Protein AF-A0A3M1PN27-F1 (afdb_monomer)

pLDDT: mean 81.76, std 19.98, range [33.75, 98.25]

Secondary structure (DSSP, 8-state):
----------------TT-PPP-TTHHHHHHHHHTTSTTHHHHHHHHHHHHHHHHHHHHHHHHH-TTSSS-GGGG-EEEEETTEEEEESS--HHHHHHHHHHHHHHHHHT-GGGGS--

Sequence (118 aa):
MNTTAATGNSSTGNYAPFGFAPVPTQDVDVLRQLAFVPGLKELLTVRQVHALEHATVWVLSELAGDATDGSVGDRLGGMSTETGFYIYGAVDTDQLRRAAQTALHRLVGGDWDLAVHP

Radius of gyration: 17.57 Å; Cα contacts (8 Å, |Δi|>4): 112; chains: 1; bounding box: 62×30×39 Å

Mean predicted aligned error: 9.68 Å

Structure (mmCIF, N/CA/C/O backbone):
data_AF-A0A3M1PN27-F1
#
_entry.id   AF-A0A3M1PN27-F1
#
loop_
_atom_site.group_PDB
_atom_site.id
_atom_site.type_symbol
_atom_site.label_atom_id
_atom_site.label_alt_id
_atom_site.label_comp_id
_atom_site.label_asym_id
_atom_site.label_entity_id
_atom_site.label_seq_id
_atom_site.pdbx_PDB_ins_code
_atom_site.Cartn_x
_atom_site.Cartn_y
_atom_site.Cartn_z
_atom_site.occupancy
_atom_site.B_iso_or_equiv
_atom_site.auth_seq_id
_atom_site.auth_comp_id
_atom_site.auth_asym_id
_atom_site.auth_atom_id
_atom_site.pdbx_PDB_model_num
ATOM 1 N N . MET A 1 1 ? 45.993 -21.665 12.277 1.00 38.16 1 MET A N 1
ATOM 2 C CA . MET A 1 1 ? 45.617 -20.465 11.502 1.00 38.16 1 MET A CA 1
ATOM 3 C C . MET A 1 1 ? 44.117 -20.537 11.312 1.00 38.16 1 MET A C 1
ATOM 5 O O . MET A 1 1 ? 43.657 -21.447 10.642 1.00 38.16 1 MET A O 1
ATOM 9 N N . ASN A 1 2 ? 43.376 -19.703 12.035 1.00 34.69 2 ASN A N 1
ATOM 10 C CA . ASN A 1 2 ? 41.919 -19.738 12.100 1.00 34.69 2 ASN A CA 1
ATOM 11 C C . ASN A 1 2 ? 41.431 -18.353 11.666 1.00 34.69 2 ASN A C 1
ATOM 13 O O . ASN A 1 2 ? 41.744 -17.373 12.338 1.00 34.69 2 ASN A O 1
ATOM 17 N N . THR A 1 3 ? 40.753 -18.259 10.527 1.00 38.59 3 THR A N 1
ATOM 18 C CA . THR A 1 3 ? 40.172 -17.009 10.020 1.00 38.59 3 THR A CA 1
ATOM 19 C C . THR A 1 3 ? 38.663 -17.176 9.954 1.00 38.59 3 THR A C 1
ATOM 21 O O . THR A 1 3 ? 38.115 -17.643 8.960 1.00 38.59 3 THR A O 1
ATOM 24 N N . THR A 1 4 ? 37.997 -16.817 11.046 1.00 41.41 4 THR A N 1
ATOM 25 C CA . THR A 1 4 ? 36.566 -16.508 11.085 1.00 41.41 4 THR A CA 1
ATOM 26 C C . THR A 1 4 ? 36.322 -15.229 10.286 1.00 41.41 4 THR A C 1
ATOM 28 O O . THR A 1 4 ? 36.806 -14.163 10.666 1.00 41.41 4 THR A O 1
ATOM 31 N N . ALA A 1 5 ? 35.614 -15.347 9.161 1.00 41.53 5 ALA A N 1
ATOM 32 C CA . ALA A 1 5 ? 35.146 -14.209 8.378 1.00 41.53 5 ALA A CA 1
ATOM 33 C C . ALA A 1 5 ? 33.954 -13.536 9.078 1.00 41.53 5 ALA A C 1
ATOM 35 O O . ALA A 1 5 ? 33.141 -14.191 9.728 1.00 41.53 5 ALA A O 1
ATOM 36 N N . ALA A 1 6 ? 33.935 -12.212 8.976 1.00 37.81 6 ALA A N 1
ATOM 37 C CA . ALA A 1 6 ? 33.201 -11.280 9.809 1.00 37.81 6 ALA A CA 1
ATOM 38 C C . ALA A 1 6 ? 31.671 -11.397 9.723 1.00 37.81 6 ALA A C 1
ATOM 40 O O . ALA A 1 6 ? 31.083 -11.455 8.646 1.00 37.81 6 ALA A O 1
ATOM 41 N N . THR A 1 7 ? 31.046 -11.321 10.896 1.00 40.56 7 THR A N 1
ATOM 42 C CA . THR A 1 7 ? 29.640 -10.985 11.112 1.00 40.56 7 THR A CA 1
ATOM 43 C C . THR A 1 7 ? 29.362 -9.590 10.548 1.00 40.56 7 THR A C 1
ATOM 45 O O . THR A 1 7 ? 29.841 -8.592 11.086 1.00 40.56 7 THR A O 1
ATOM 48 N N . GLY A 1 8 ? 28.588 -9.511 9.466 1.00 33.75 8 GLY A N 1
ATOM 49 C CA . GLY A 1 8 ? 28.009 -8.258 8.987 1.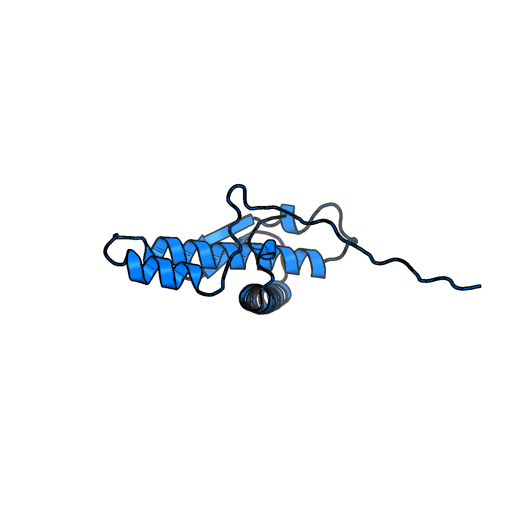00 33.75 8 GLY A CA 1
ATOM 50 C C . GLY A 1 8 ? 26.875 -7.839 9.914 1.00 33.75 8 GLY A C 1
ATOM 51 O O . GLY A 1 8 ? 25.739 -8.257 9.732 1.00 33.75 8 GLY A O 1
ATOM 52 N N . ASN A 1 9 ? 27.200 -7.062 10.943 1.00 42.03 9 ASN A N 1
ATOM 53 C CA . ASN A 1 9 ? 26.225 -6.424 11.817 1.00 42.03 9 ASN A CA 1
ATOM 54 C C . ASN A 1 9 ? 25.792 -5.103 11.163 1.00 42.03 9 ASN A C 1
ATOM 56 O O . ASN A 1 9 ? 26.397 -4.061 11.418 1.00 42.03 9 ASN A O 1
ATOM 60 N N . SER A 1 10 ? 24.793 -5.151 10.280 1.00 41.53 10 SER A N 1
ATOM 61 C CA . SER A 1 10 ? 24.125 -3.950 9.775 1.00 41.53 10 SER A CA 1
ATOM 62 C C . SER A 1 10 ? 23.349 -3.305 10.921 1.00 41.53 10 SER A C 1
ATOM 64 O O . SER A 1 10 ? 22.332 -3.795 11.403 1.00 41.53 10 SER A O 1
ATOM 66 N N . SER A 1 11 ? 23.907 -2.205 11.401 1.00 48.78 11 SER A N 1
ATOM 67 C CA . SER A 1 11 ? 23.351 -1.317 12.406 1.00 48.78 11 SER A CA 1
ATOM 68 C C . SER A 1 11 ? 22.123 -0.574 11.871 1.00 48.78 11 SER A C 1
ATOM 70 O O . SER A 1 11 ? 22.265 0.479 11.255 1.00 48.78 11 SER A O 1
ATOM 72 N N . THR A 1 12 ? 20.927 -1.079 12.158 1.00 44.03 12 THR A N 1
ATOM 73 C CA . THR A 1 12 ? 19.661 -0.330 12.062 1.00 44.03 12 THR A CA 1
ATOM 74 C C . THR A 1 12 ? 18.906 -0.454 13.385 1.00 44.03 12 THR A C 1
ATOM 76 O O . THR A 1 12 ? 17.840 -1.045 13.496 1.00 44.03 12 THR A O 1
ATOM 79 N N . GLY A 1 13 ? 19.521 0.058 14.453 1.00 49.44 13 GLY A N 1
ATOM 80 C CA . GLY A 1 13 ? 18.897 0.142 15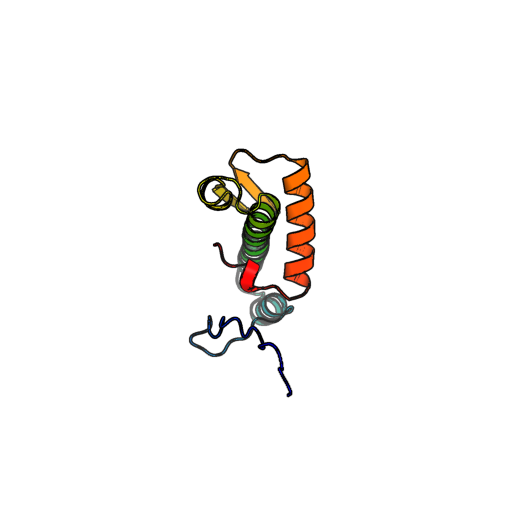.770 1.00 49.44 13 GLY A CA 1
ATOM 81 C C . GLY A 1 13 ? 18.276 1.518 16.002 1.00 49.44 13 GLY A C 1
ATOM 82 O O . GLY A 1 13 ? 18.982 2.518 15.922 1.00 49.44 13 GLY A O 1
ATOM 83 N N . ASN A 1 14 ? 17.000 1.517 16.401 1.00 50.03 14 ASN A N 1
ATOM 84 C CA . ASN A 1 14 ? 16.231 2.598 17.039 1.00 50.03 14 ASN A CA 1
ATOM 85 C C . ASN A 1 14 ? 15.537 3.647 16.151 1.00 50.03 14 ASN A C 1
ATOM 87 O O . ASN A 1 14 ? 15.836 4.835 16.233 1.00 50.03 14 ASN A O 1
ATOM 91 N N . TYR A 1 15 ? 14.449 3.241 15.492 1.00 51.50 15 TYR A N 1
ATOM 92 C CA . TYR A 1 15 ? 13.335 4.142 15.159 1.00 51.50 15 TYR A CA 1
ATOM 93 C C . TYR A 1 15 ? 12.153 3.952 16.122 1.00 51.50 15 TYR A C 1
ATOM 95 O O . TYR A 1 15 ? 11.039 3.641 15.720 1.00 51.50 15 TYR A O 1
ATOM 103 N N . ALA A 1 16 ? 12.375 4.140 17.424 1.00 54.25 16 ALA A N 1
ATOM 104 C CA . ALA A 1 16 ? 11.275 4.394 18.353 1.00 54.25 16 ALA A CA 1
ATOM 105 C C . ALA A 1 16 ? 11.789 5.190 19.563 1.00 54.25 16 ALA A C 1
ATOM 107 O O . ALA A 1 16 ? 12.351 4.590 20.481 1.00 54.25 16 ALA A O 1
ATOM 108 N N . PRO A 1 17 ? 11.568 6.517 19.636 1.00 54.66 17 PRO A N 1
ATOM 109 C CA . PRO A 1 17 ? 11.957 7.325 20.800 1.00 54.66 17 PRO A CA 1
ATOM 110 C C . PRO A 1 17 ? 11.263 6.900 22.113 1.00 54.66 17 PRO A C 1
ATOM 112 O O . PRO A 1 17 ? 11.575 7.432 23.173 1.00 54.66 17 PRO A O 1
ATOM 115 N N . PHE A 1 18 ? 10.358 5.915 22.061 1.00 58.97 18 PHE A N 1
ATOM 116 C CA . PHE A 1 18 ? 9.593 5.396 23.194 1.00 58.97 18 PHE A CA 1
ATOM 117 C C . PHE A 1 18 ? 9.647 3.861 23.350 1.00 58.97 18 PHE A C 1
ATOM 119 O O . PHE A 1 18 ? 8.816 3.299 24.054 1.00 58.97 18 PHE A O 1
ATOM 126 N N . GLY A 1 19 ? 10.594 3.158 22.712 1.00 57.94 19 GLY A N 1
ATOM 127 C CA . GLY A 1 19 ? 10.743 1.703 22.901 1.00 57.94 19 GLY A CA 1
ATOM 128 C C . GLY A 1 19 ? 9.570 0.858 22.380 1.00 57.94 19 GLY A C 1
ATOM 129 O O . GLY A 1 19 ? 9.353 -0.254 22.856 1.00 57.94 19 GLY A O 1
ATOM 130 N N . PHE A 1 20 ? 8.806 1.373 21.414 1.00 65.38 20 PHE A N 1
ATOM 131 C CA . PHE A 1 20 ? 7.765 0.607 20.733 1.00 65.38 20 PHE A CA 1
ATOM 132 C C . PHE A 1 20 ? 8.381 -0.263 19.637 1.00 65.38 20 PHE A C 1
ATOM 134 O O . PHE A 1 20 ? 8.949 0.257 18.681 1.00 65.38 20 PHE A O 1
ATOM 141 N N . ALA A 1 21 ? 8.224 -1.579 19.760 1.00 73.62 21 ALA A N 1
ATOM 142 C CA . ALA A 1 21 ? 8.351 -2.486 18.629 1.00 73.62 21 ALA A CA 1
ATOM 143 C C . ALA A 1 21 ? 6.984 -2.567 17.930 1.00 73.62 21 ALA A C 1
ATOM 145 O O . ALA A 1 21 ? 5.975 -2.710 18.632 1.00 73.62 21 ALA A O 1
ATOM 146 N N . PRO A 1 22 ? 6.909 -2.471 16.590 1.00 79.75 22 PRO A N 1
ATOM 147 C CA . PRO A 1 22 ? 5.654 -2.730 15.903 1.00 79.75 22 PRO A CA 1
ATOM 148 C C . PRO A 1 22 ? 5.214 -4.179 16.172 1.00 79.75 22 PRO A C 1
ATOM 150 O O . PRO A 1 22 ? 6.020 -5.036 16.534 1.00 79.75 22 PRO A O 1
ATOM 153 N N . VAL A 1 23 ? 3.918 -4.456 16.060 1.00 86.62 23 VAL A N 1
ATOM 154 C CA . VAL A 1 23 ? 3.374 -5.820 16.155 1.00 86.62 23 VAL A CA 1
ATOM 155 C C . VAL A 1 23 ? 2.257 -6.000 15.129 1.00 86.62 23 VAL A C 1
ATOM 157 O O . VAL A 1 23 ? 1.545 -5.034 14.845 1.00 86.62 23 VAL A O 1
ATOM 160 N N . PRO A 1 24 ? 2.024 -7.221 14.605 1.00 87.19 24 PRO A N 1
ATOM 161 C CA . PRO A 1 24 ? 1.037 -7.439 13.541 1.00 87.19 24 PRO A CA 1
ATOM 162 C C . PRO A 1 24 ? -0.397 -7.029 13.905 1.00 87.19 24 PRO A C 1
ATOM 164 O O . PRO A 1 24 ? -1.198 -6.720 13.029 1.00 87.19 24 PRO A O 1
ATOM 167 N N . THR A 1 25 ? -0.749 -7.046 15.194 1.00 91.06 25 THR A N 1
ATOM 168 C CA . THR A 1 25 ? -2.113 -6.778 15.674 1.00 91.06 25 THR A CA 1
ATOM 169 C C . THR A 1 25 ? -2.330 -5.346 16.142 1.00 91.06 25 THR A C 1
ATOM 171 O O . THR A 1 25 ? -3.433 -5.029 16.580 1.00 91.06 25 THR A O 1
ATOM 174 N N . GLN A 1 26 ? -1.323 -4.473 16.037 1.00 89.94 26 GLN A N 1
ATOM 175 C CA . GLN A 1 26 ? -1.343 -3.149 16.660 1.00 89.94 26 GLN A CA 1
ATOM 176 C C . GLN A 1 26 ? -2.598 -2.343 16.297 1.00 89.94 26 GLN A C 1
ATOM 178 O O . GLN A 1 26 ? -3.299 -1.862 17.184 1.00 89.94 26 GLN A O 1
ATOM 183 N N . ASP A 1 27 ? -2.936 -2.262 15.010 1.00 92.81 27 ASP A N 1
ATOM 184 C CA . ASP A 1 27 ? -4.111 -1.512 14.551 1.00 92.81 27 ASP A CA 1
ATOM 185 C C . ASP A 1 27 ? -5.428 -2.167 14.996 1.00 92.81 27 ASP A C 1
ATOM 187 O O . ASP A 1 27 ? -6.387 -1.478 15.344 1.00 92.81 27 ASP A O 1
ATOM 191 N N . VAL A 1 28 ? -5.477 -3.503 15.046 1.00 94.25 28 VAL A N 1
ATOM 192 C CA . VAL A 1 28 ? -6.647 -4.249 15.540 1.00 94.25 28 VAL A CA 1
ATOM 193 C C . VAL A 1 28 ? -6.870 -3.970 17.024 1.00 94.25 28 VAL A C 1
ATOM 195 O O . VAL A 1 28 ? -8.008 -3.783 17.455 1.00 94.25 28 VAL A O 1
ATOM 198 N N . ASP A 1 29 ? -5.798 -3.918 17.809 1.00 94.81 29 ASP A N 1
ATOM 199 C CA . ASP A 1 29 ? -5.870 -3.666 19.244 1.00 94.81 29 ASP A CA 1
ATOM 200 C C . ASP A 1 29 ? -6.268 -2.214 19.542 1.00 94.81 29 ASP A C 1
ATOM 202 O O . ASP A 1 29 ? -7.097 -1.980 20.427 1.00 94.81 29 ASP A O 1
ATOM 206 N N . VAL A 1 30 ? -5.787 -1.251 18.746 1.00 94.69 30 VAL A N 1
ATOM 207 C CA . VAL A 1 30 ? -6.252 0.147 18.791 1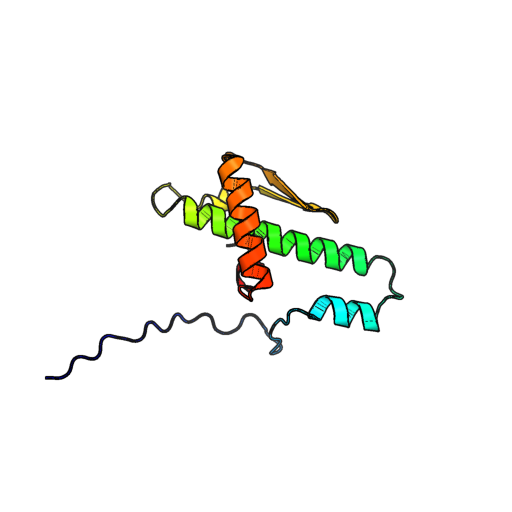.00 94.69 30 VAL A CA 1
ATOM 208 C C . VAL A 1 30 ? -7.744 0.233 18.468 1.00 94.69 30 VAL A C 1
ATOM 210 O O . VAL A 1 30 ? -8.500 0.860 19.212 1.00 94.69 30 VAL A O 1
ATOM 213 N N . LEU A 1 31 ? -8.202 -0.441 17.408 1.00 96.25 31 LEU A N 1
ATOM 214 C CA . LEU A 1 31 ? -9.620 -0.460 17.045 1.00 96.25 31 LEU A CA 1
ATOM 215 C C . LEU A 1 31 ? -10.492 -1.079 18.133 1.00 96.25 31 LEU A C 1
ATOM 217 O O . LEU A 1 31 ? -11.550 -0.539 18.433 1.00 96.25 31 LEU A O 1
ATOM 221 N N . ARG A 1 32 ? -10.061 -2.168 18.773 1.00 96.44 32 ARG A N 1
ATOM 222 C CA . ARG A 1 32 ? -10.815 -2.784 19.878 1.00 96.44 32 ARG A CA 1
ATOM 223 C C . ARG A 1 32 ? -11.049 -1.821 21.041 1.00 96.44 32 ARG A C 1
ATOM 225 O O . ARG A 1 32 ? -12.102 -1.883 21.666 1.00 96.44 32 ARG A O 1
ATOM 232 N N . GLN A 1 33 ? -10.083 -0.952 21.328 1.00 96.62 33 GLN A N 1
ATOM 233 C CA . GLN A 1 33 ? -10.163 -0.007 22.444 1.00 96.62 33 GLN A CA 1
ATOM 234 C C . GLN A 1 33 ? -10.920 1.275 22.078 1.00 96.62 33 GLN A C 1
ATOM 236 O O . GLN A 1 33 ? -11.595 1.852 22.928 1.00 96.62 33 GLN A O 1
ATOM 241 N N . LEU A 1 34 ? -10.815 1.718 20.823 1.00 97.06 34 LEU A N 1
ATOM 242 C CA . LEU A 1 34 ? -11.246 3.048 20.387 1.00 97.06 34 LEU A CA 1
ATOM 243 C C . LEU A 1 34 ? -12.240 3.023 19.214 1.00 97.06 34 LEU A C 1
ATOM 245 O O . LEU A 1 34 ? -12.427 4.040 18.553 1.00 97.06 34 LEU A O 1
ATOM 249 N N . ALA A 1 35 ? -12.929 1.903 18.967 1.00 93.50 35 ALA A N 1
ATOM 250 C CA . ALA A 1 35 ? -13.905 1.758 17.873 1.00 93.50 35 ALA A CA 1
ATOM 251 C C . ALA A 1 35 ? -15.028 2.812 17.872 1.00 93.50 35 ALA A C 1
ATOM 253 O O . ALA A 1 35 ? -15.691 2.999 16.856 1.00 93.50 35 ALA A O 1
ATOM 254 N N . PHE A 1 36 ? -15.264 3.486 18.999 1.00 96.00 36 PHE A N 1
ATOM 255 C CA . PHE A 1 36 ? -16.255 4.555 19.113 1.00 96.00 36 PHE A CA 1
ATOM 256 C C . PHE A 1 36 ? -15.805 5.882 18.479 1.00 96.00 36 PHE A C 1
ATOM 258 O O . PHE A 1 36 ? -16.633 6.776 18.321 1.00 96.00 36 PHE A O 1
ATOM 265 N N . VAL A 1 37 ? -14.519 6.039 18.145 1.00 97.81 37 VAL A N 1
ATOM 266 C CA . VAL A 1 37 ? -13.976 7.256 17.529 1.00 97.81 37 VAL A CA 1
ATOM 267 C C . VAL A 1 37 ? -14.316 7.262 16.033 1.00 97.81 37 VAL A C 1
ATOM 269 O O . VAL A 1 37 ? -13.830 6.397 15.297 1.00 97.81 37 VAL A O 1
ATOM 272 N N . PRO A 1 38 ? -15.118 8.227 15.547 1.00 97.31 38 PRO A N 1
ATOM 273 C CA . PRO A 1 38 ? -15.453 8.312 14.128 1.00 97.31 38 PRO A CA 1
ATOM 274 C C . PRO A 1 38 ? -14.199 8.508 13.267 1.00 97.31 38 PRO A C 1
ATOM 276 O O . PRO A 1 38 ? -13.337 9.314 13.612 1.00 97.31 38 PRO A O 1
ATOM 279 N N . GLY A 1 39 ? -14.096 7.797 12.141 1.00 95.12 39 GLY A N 1
ATOM 280 C CA . GLY A 1 39 ? -12.983 7.947 11.196 1.00 95.12 39 GLY A CA 1
ATOM 281 C C . GLY A 1 39 ? -11.702 7.185 11.562 1.00 95.12 39 GLY A C 1
ATOM 282 O O . GLY A 1 39 ? -10.763 7.150 10.767 1.00 95.12 39 GLY A O 1
ATOM 283 N N . LEU A 1 40 ? -11.620 6.579 12.755 1.00 96.25 40 LEU A N 1
ATOM 284 C CA . LEU A 1 40 ? -10.397 5.904 13.202 1.00 96.25 40 LEU A CA 1
ATOM 285 C C . LEU A 1 40 ? -10.060 4.686 12.336 1.00 96.25 40 LEU A C 1
ATOM 287 O O . LEU A 1 40 ? -8.898 4.462 12.002 1.00 96.25 40 LEU A O 1
ATOM 291 N N . LYS A 1 41 ? -11.070 3.899 11.962 1.00 95.19 41 LYS A N 1
ATOM 292 C CA . LYS A 1 41 ? -10.881 2.722 11.110 1.00 95.19 41 LYS A CA 1
ATOM 293 C C . LYS A 1 41 ? -10.361 3.113 9.737 1.00 95.19 41 LYS A C 1
ATOM 295 O O . LYS A 1 41 ? -9.457 2.466 9.217 1.00 95.19 41 LYS A O 1
ATOM 300 N N . GLU A 1 42 ? -10.913 4.172 9.174 1.00 95.38 42 GLU A N 1
ATOM 301 C CA . GLU A 1 42 ? -10.543 4.707 7.874 1.00 95.38 42 GLU A CA 1
ATOM 302 C C . GLU A 1 42 ? -9.096 5.210 7.910 1.00 95.38 42 GLU A C 1
ATOM 304 O O . GLU A 1 42 ? -8.293 4.821 7.067 1.00 95.38 42 GLU A O 1
ATOM 309 N N . LEU A 1 43 ? -8.721 5.963 8.950 1.00 95.88 43 LEU A N 1
ATOM 310 C CA . LEU A 1 43 ? -7.349 6.438 9.149 1.00 95.88 43 LEU A CA 1
ATOM 311 C C . LEU A 1 43 ? -6.346 5.283 9.257 1.00 95.88 43 LEU A C 1
ATOM 313 O O . LEU A 1 43 ? -5.300 5.316 8.608 1.00 95.88 43 LEU A O 1
ATOM 317 N N . LEU A 1 44 ? -6.653 4.255 10.054 1.00 95.50 44 LEU A N 1
ATOM 318 C CA . LEU A 1 44 ? -5.778 3.088 10.193 1.00 95.50 44 LEU A CA 1
ATOM 319 C C . LEU A 1 44 ? -5.686 2.289 8.887 1.00 95.50 44 LEU A C 1
ATOM 321 O O . LEU A 1 44 ? -4.612 1.808 8.541 1.00 95.50 44 LEU A O 1
ATOM 325 N N . THR A 1 45 ? -6.774 2.216 8.118 1.00 95.50 45 THR A N 1
ATOM 326 C CA . THR A 1 45 ? -6.766 1.576 6.794 1.00 95.50 45 THR A CA 1
ATOM 327 C C . THR A 1 45 ? -5.857 2.339 5.828 1.00 95.50 45 THR A C 1
ATOM 329 O O . THR A 1 45 ? -4.998 1.735 5.192 1.00 95.50 45 THR A O 1
ATOM 332 N N . VAL A 1 46 ? -5.970 3.671 5.767 1.00 96.31 46 VAL A N 1
ATOM 333 C CA . VAL A 1 46 ? -5.088 4.513 4.938 1.00 96.31 46 VAL A CA 1
ATOM 334 C C . VAL A 1 4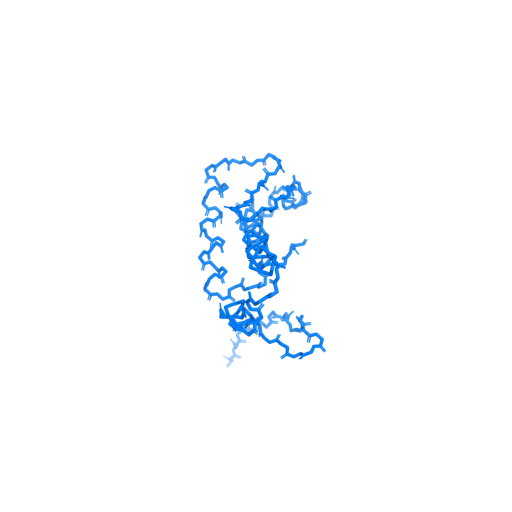6 ? -3.627 4.358 5.362 1.00 96.31 46 VAL A C 1
ATOM 336 O O . VAL A 1 46 ? -2.759 4.220 4.506 1.00 96.31 46 VAL A O 1
ATOM 339 N N . ARG A 1 47 ? -3.339 4.304 6.670 1.00 95.19 47 ARG A N 1
ATOM 340 C CA . ARG A 1 47 ? -1.985 4.042 7.186 1.00 95.19 47 ARG A CA 1
ATOM 341 C C . ARG A 1 47 ? -1.427 2.705 6.682 1.00 95.19 47 ARG A C 1
ATOM 343 O O . ARG A 1 47 ? -0.270 2.654 6.276 1.00 95.19 47 ARG A O 1
ATOM 350 N N . GLN A 1 48 ? -2.221 1.634 6.707 1.00 95.00 48 GLN A N 1
ATOM 351 C CA . GLN A 1 48 ? -1.801 0.311 6.223 1.00 95.00 48 GLN A CA 1
ATOM 352 C C . GLN A 1 48 ? -1.545 0.303 4.716 1.00 95.00 48 GLN A C 1
ATOM 354 O O . GLN A 1 48 ? -0.567 -0.278 4.248 1.00 95.00 48 GLN A O 1
ATOM 359 N N . VAL A 1 49 ? -2.406 0.975 3.955 1.00 97.06 49 VAL A N 1
ATOM 360 C CA . VAL A 1 49 ? -2.234 1.128 2.510 1.00 97.06 49 VAL A CA 1
ATOM 361 C C . VAL A 1 49 ? -0.971 1.928 2.187 1.00 97.06 49 VAL A C 1
ATOM 363 O O . VAL A 1 49 ? -0.223 1.538 1.296 1.00 97.06 49 VAL A O 1
ATOM 366 N N . HIS A 1 50 ? -0.688 2.983 2.949 1.00 96.38 50 HIS A N 1
ATOM 367 C CA . HIS A 1 50 ? 0.516 3.797 2.792 1.00 96.38 50 HIS A CA 1
ATOM 368 C C . HIS A 1 50 ? 1.799 3.026 3.097 1.00 96.38 50 HIS A C 1
ATOM 370 O O . HIS A 1 50 ? 2.771 3.114 2.352 1.00 96.38 50 HIS A O 1
ATOM 376 N N . ALA A 1 51 ? 1.781 2.188 4.134 1.00 95.56 51 ALA A N 1
ATOM 377 C CA . ALA A 1 51 ? 2.878 1.263 4.393 1.00 95.56 51 ALA A CA 1
ATOM 378 C C . ALA A 1 51 ? 3.134 0.340 3.185 1.00 95.56 51 ALA A C 1
ATOM 380 O O . ALA A 1 51 ? 4.281 0.157 2.781 1.00 95.56 51 ALA A O 1
ATOM 381 N N . LEU A 1 52 ? 2.072 -0.208 2.579 1.00 96.88 52 LEU A N 1
ATOM 382 C CA . LEU A 1 52 ? 2.180 -1.061 1.393 1.00 96.88 52 LEU A CA 1
ATOM 383 C C . LEU A 1 52 ? 2.686 -0.310 0.155 1.00 96.88 52 LEU A C 1
ATOM 385 O O . LEU A 1 52 ? 3.466 -0.869 -0.618 1.00 96.88 52 LEU A O 1
ATOM 389 N N . GLU A 1 53 ? 2.276 0.942 -0.027 1.00 96.88 53 GLU A N 1
ATOM 390 C CA . GLU A 1 53 ? 2.784 1.823 -1.079 1.00 96.88 53 GLU A CA 1
ATOM 391 C C . GLU A 1 53 ? 4.305 1.992 -0.953 1.00 96.88 53 GLU A C 1
ATOM 393 O O . GLU A 1 53 ? 5.038 1.701 -1.900 1.00 96.88 53 GLU A O 1
ATOM 398 N N . HIS A 1 54 ? 4.793 2.360 0.235 1.00 95.38 54 HIS A N 1
ATOM 399 C CA . HIS A 1 54 ? 6.226 2.502 0.501 1.00 95.38 54 HIS A CA 1
ATOM 400 C C . HIS A 1 54 ? 6.996 1.205 0.273 1.00 95.38 54 HIS A C 1
ATOM 402 O O . HIS A 1 54 ? 8.002 1.197 -0.440 1.00 95.38 54 HIS A O 1
ATOM 408 N N . ALA A 1 55 ? 6.486 0.083 0.775 1.00 95.50 55 ALA A N 1
ATOM 409 C CA . ALA A 1 55 ? 7.134 -1.203 0.565 1.00 95.50 55 ALA A CA 1
ATOM 410 C C . ALA A 1 55 ? 7.177 -1.595 -0.920 1.00 95.50 55 ALA A C 1
ATOM 412 O O . ALA A 1 55 ? 8.139 -2.214 -1.375 1.00 95.50 55 ALA A O 1
ATOM 413 N N . THR A 1 56 ? 6.167 -1.207 -1.703 1.00 95.81 56 THR A N 1
ATOM 414 C CA . THR A 1 56 ? 6.151 -1.431 -3.154 1.00 95.81 56 THR A CA 1
ATOM 415 C C . THR A 1 56 ? 7.255 -0.634 -3.848 1.00 95.81 56 THR A C 1
ATOM 417 O O . THR A 1 56 ? 7.948 -1.181 -4.707 1.00 95.81 56 THR A O 1
ATOM 420 N N . VAL A 1 57 ? 7.462 0.626 -3.455 1.00 93.31 57 VAL A N 1
ATOM 421 C CA . VAL A 1 57 ? 8.534 1.484 -3.988 1.00 93.31 57 VAL A CA 1
ATOM 422 C C . VAL A 1 57 ? 9.923 0.951 -3.618 1.00 93.31 57 VAL A C 1
ATOM 424 O O . VAL A 1 57 ? 10.812 0.928 -4.475 1.00 93.31 57 VAL A O 1
ATOM 427 N N . TRP A 1 58 ? 10.103 0.441 -2.395 1.00 92.25 58 TRP A N 1
ATOM 428 C CA . TRP A 1 58 ? 11.328 -0.261 -1.993 1.00 92.25 58 TRP A CA 1
ATOM 429 C C . TRP A 1 58 ? 11.628 -1.449 -2.906 1.00 92.25 58 TRP A C 1
ATOM 431 O O . TRP A 1 58 ? 12.708 -1.521 -3.489 1.00 92.25 58 TRP A O 1
ATOM 441 N N . VAL A 1 59 ? 10.657 -2.348 -3.096 1.00 93.25 59 VAL A N 1
ATOM 442 C CA . VAL A 1 59 ? 10.841 -3.540 -3.939 1.00 93.25 59 VAL A CA 1
ATOM 443 C C . VAL A 1 59 ? 11.099 -3.162 -5.401 1.00 93.25 59 VAL A C 1
ATOM 445 O O . VAL A 1 59 ? 11.927 -3.786 -6.060 1.00 93.25 59 VAL A O 1
ATOM 448 N N . LEU A 1 60 ? 10.436 -2.130 -5.930 1.00 91.88 60 LEU A N 1
ATO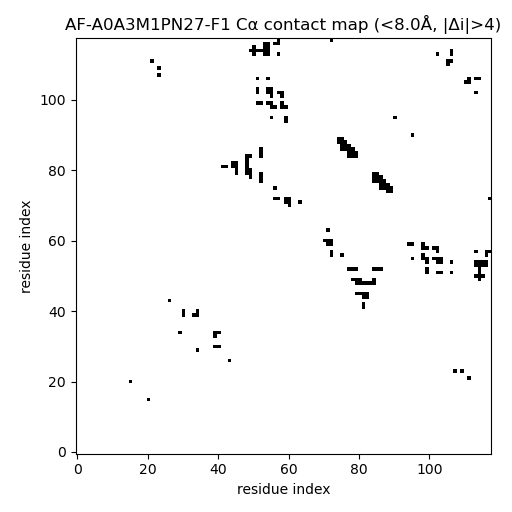M 449 C CA . LEU A 1 60 ? 10.730 -1.617 -7.273 1.00 91.88 60 LEU A CA 1
ATOM 450 C C . LEU A 1 60 ? 12.169 -1.109 -7.394 1.00 91.88 60 LEU A C 1
ATOM 452 O O . LEU A 1 60 ? 12.831 -1.386 -8.394 1.00 91.88 60 LEU A O 1
ATOM 456 N N . SER A 1 61 ? 12.655 -0.403 -6.374 1.00 87.44 61 SER A N 1
ATOM 457 C CA . SER A 1 61 ? 14.027 0.109 -6.334 1.00 87.44 61 SER A CA 1
ATOM 458 C C . SER A 1 61 ? 15.051 -1.030 -6.280 1.00 87.44 61 SER A C 1
ATOM 460 O O . SER A 1 61 ? 16.040 -0.996 -7.006 1.00 87.44 61 SER A O 1
ATOM 462 N N . GLU A 1 62 ? 14.780 -2.085 -5.505 1.00 88.19 62 GLU A N 1
ATOM 463 C CA . GLU A 1 62 ? 15.605 -3.302 -5.469 1.00 88.19 62 GLU A CA 1
ATOM 464 C C . GLU A 1 62 ? 15.651 -4.011 -6.837 1.00 88.19 62 GLU A C 1
ATOM 466 O O . GLU A 1 62 ? 16.715 -4.451 -7.275 1.00 88.19 62 GLU A O 1
ATOM 471 N N . LEU A 1 63 ? 14.509 -4.115 -7.531 1.00 85.38 63 LEU A N 1
ATOM 472 C CA . LEU A 1 63 ? 14.403 -4.786 -8.833 1.00 85.38 63 LEU A CA 1
ATOM 473 C C . LEU A 1 63 ? 15.100 -4.026 -9.969 1.00 85.38 63 LEU A C 1
ATOM 475 O O . LEU A 1 63 ? 15.570 -4.657 -10.917 1.00 85.38 63 LEU A O 1
ATOM 479 N N . ALA A 1 64 ? 15.156 -2.696 -9.894 1.00 78.94 64 ALA A N 1
ATOM 480 C CA . ALA A 1 64 ? 15.848 -1.866 -10.878 1.00 78.94 64 ALA A CA 1
ATOM 481 C C . ALA A 1 64 ? 17.385 -1.981 -10.788 1.00 78.94 64 ALA A C 1
ATOM 483 O O . ALA A 1 64 ? 18.076 -1.780 -11.790 1.00 78.94 64 ALA A O 1
ATOM 484 N N . GLY A 1 65 ? 17.911 -2.363 -9.619 1.00 67.75 65 GLY A N 1
ATOM 485 C CA . GLY A 1 65 ? 19.344 -2.482 -9.346 1.00 67.75 65 GLY A CA 1
ATOM 486 C C . GLY A 1 65 ? 20.092 -1.139 -9.322 1.00 67.75 65 GLY A C 1
ATOM 487 O O . GLY A 1 65 ? 19.549 -0.088 -9.645 1.00 67.75 65 GLY A O 1
ATOM 488 N N . ASP A 1 66 ? 21.387 -1.185 -8.992 1.00 54.25 66 ASP A N 1
ATOM 489 C CA . ASP A 1 66 ? 22.318 -0.034 -8.924 1.00 54.25 66 ASP A CA 1
ATOM 490 C C . ASP A 1 66 ? 22.597 0.646 -10.292 1.00 54.25 66 ASP A C 1
ATOM 492 O O . ASP A 1 66 ? 23.429 1.544 -10.406 1.00 54.25 66 ASP A O 1
ATOM 496 N N . ALA A 1 67 ? 21.958 0.181 -11.372 1.00 48.66 67 ALA A N 1
ATOM 497 C CA . ALA A 1 67 ? 22.359 0.456 -12.753 1.00 48.66 67 ALA A CA 1
ATOM 498 C C . ALA A 1 67 ? 21.725 1.713 -13.377 1.00 48.66 67 ALA A C 1
ATOM 500 O O . ALA A 1 67 ? 22.038 2.047 -14.521 1.00 48.66 67 ALA A O 1
ATOM 501 N N . THR A 1 68 ? 20.857 2.426 -12.662 1.00 47.16 68 THR A N 1
ATOM 502 C CA . THR A 1 68 ? 20.225 3.649 -13.170 1.00 47.16 68 THR A CA 1
ATOM 503 C C . THR A 1 68 ? 20.375 4.784 -12.172 1.00 47.16 68 THR A C 1
ATOM 505 O O . THR A 1 68 ? 19.737 4.777 -11.126 1.00 47.16 68 THR A O 1
ATOM 508 N N . ASP A 1 69 ? 21.244 5.729 -12.535 1.00 49.81 69 ASP A N 1
ATOM 509 C CA . ASP A 1 69 ? 21.256 7.146 -12.156 1.00 49.81 69 ASP A CA 1
ATOM 510 C C . ASP A 1 69 ? 20.146 7.552 -11.165 1.00 49.81 69 ASP A C 1
ATOM 512 O O . ASP A 1 69 ? 19.024 7.834 -11.581 1.00 49.81 69 ASP A O 1
ATOM 516 N N . GLY A 1 70 ? 20.467 7.536 -9.865 1.00 53.06 70 GLY A N 1
ATOM 517 C CA . GLY A 1 70 ? 19.655 8.109 -8.787 1.00 53.06 70 GLY A CA 1
ATOM 518 C C . GLY A 1 70 ? 18.220 7.579 -8.687 1.00 53.06 70 GLY A C 1
ATOM 519 O O . GLY A 1 70 ? 17.314 8.106 -9.329 1.00 53.06 70 GLY A O 1
ATOM 520 N N . SER A 1 71 ? 18.043 6.570 -7.824 1.00 58.19 71 SER A N 1
ATOM 521 C CA . SER A 1 71 ? 16.793 6.243 -7.112 1.00 58.19 71 SER A CA 1
ATOM 522 C C . SER A 1 71 ? 15.525 6.221 -7.977 1.00 58.19 71 SER A C 1
ATOM 524 O O . SER A 1 71 ? 14.772 7.188 -8.065 1.00 58.19 71 SER A O 1
ATOM 526 N N . VAL A 1 72 ? 15.192 5.048 -8.534 1.00 65.62 72 VAL A N 1
ATOM 527 C CA . VAL A 1 72 ? 13.848 4.792 -9.095 1.00 65.62 72 VAL A CA 1
ATOM 528 C C . VAL A 1 72 ? 12.750 5.209 -8.107 1.00 65.62 72 VAL A C 1
ATOM 530 O O . VAL A 1 72 ? 11.756 5.784 -8.539 1.00 65.62 72 VAL A O 1
ATOM 533 N N . GLY A 1 73 ? 12.969 5.030 -6.799 1.00 60.34 73 GLY A N 1
ATOM 534 C CA . GLY A 1 73 ? 12.094 5.558 -5.750 1.00 60.34 73 GLY A CA 1
ATOM 535 C C . GLY A 1 73 ? 11.851 7.071 -5.810 1.00 60.34 73 GLY A C 1
ATOM 536 O O . GLY A 1 73 ? 10.699 7.484 -5.768 1.00 60.34 73 GLY A O 1
ATOM 537 N N . ASP A 1 74 ? 12.876 7.900 -6.027 1.00 67.88 74 ASP A N 1
ATOM 538 C CA . ASP A 1 74 ? 12.730 9.371 -6.050 1.00 67.88 74 ASP A CA 1
ATOM 539 C C . ASP A 1 74 ? 12.014 9.882 -7.307 1.00 67.88 74 ASP A C 1
ATOM 541 O O . ASP A 1 74 ? 11.605 11.043 -7.391 1.00 67.88 74 ASP A O 1
ATOM 545 N N . ARG A 1 75 ? 11.864 9.016 -8.313 1.00 80.12 75 ARG A N 1
ATOM 546 C CA . ARG A 1 75 ? 11.188 9.320 -9.580 1.00 80.12 75 ARG A CA 1
ATOM 547 C C . ARG A 1 75 ? 9.738 8.840 -9.600 1.00 80.12 75 ARG A C 1
ATOM 549 O O . ARG A 1 75 ? 9.049 9.076 -10.597 1.00 80.12 75 ARG A O 1
ATOM 556 N N . LEU A 1 76 ? 9.289 8.166 -8.541 1.00 87.88 76 LEU A N 1
ATOM 557 C CA . LEU A 1 76 ? 7.930 7.669 -8.389 1.00 87.88 76 LEU A CA 1
ATOM 558 C C . LEU A 1 76 ? 7.202 8.475 -7.310 1.00 87.88 76 LEU A C 1
ATOM 560 O O . LEU A 1 76 ? 7.610 8.525 -6.158 1.00 87.88 76 LEU A O 1
ATOM 564 N N . GLY A 1 77 ? 6.093 9.105 -7.690 1.00 89.25 77 GLY A N 1
ATOM 565 C CA . GLY A 1 77 ? 5.150 9.681 -6.734 1.00 89.25 77 GLY A CA 1
ATOM 566 C C . GLY A 1 77 ? 4.141 8.631 -6.282 1.00 89.25 77 GLY A C 1
ATOM 567 O O . GLY A 1 77 ? 3.764 7.764 -7.070 1.00 89.25 77 GLY A O 1
ATOM 568 N N . GLY A 1 78 ? 3.656 8.733 -5.050 1.00 91.62 78 GLY A N 1
ATOM 569 C CA . GLY A 1 78 ? 2.646 7.829 -4.513 1.00 91.62 78 GLY A CA 1
ATOM 570 C C . GLY A 1 78 ? 1.442 8.563 -3.919 1.00 91.62 78 GLY A C 1
ATOM 571 O O . GLY A 1 78 ? 1.544 9.715 -3.488 1.00 91.62 78 GLY A O 1
ATOM 572 N N . MET A 1 79 ? 0.269 7.930 -3.980 1.00 94.75 79 MET A N 1
ATOM 573 C CA . MET A 1 79 ? -0.961 8.428 -3.360 1.00 94.75 79 MET A CA 1
ATOM 574 C C . MET A 1 79 ? -1.800 7.273 -2.823 1.00 94.75 79 MET A C 1
ATOM 576 O O . MET A 1 79 ? -2.383 6.499 -3.584 1.00 94.75 79 MET A O 1
ATOM 580 N N . SER A 1 80 ? -1.931 7.220 -1.503 1.00 95.81 80 SER A N 1
ATOM 581 C CA . SER A 1 80 ? -2.724 6.221 -0.791 1.00 95.81 80 SER A CA 1
ATOM 582 C C . SER A 1 80 ? -4.176 6.650 -0.591 1.00 95.81 80 SER A C 1
ATOM 584 O O . SER A 1 80 ? -4.478 7.823 -0.381 1.00 95.81 80 SER A O 1
ATOM 586 N N . THR A 1 81 ? -5.073 5.668 -0.598 1.00 95.19 81 THR A N 1
ATOM 587 C CA . THR A 1 81 ? -6.510 5.799 -0.312 1.00 95.19 81 THR A CA 1
ATOM 588 C C . THR A 1 81 ? -6.942 4.719 0.680 1.00 95.19 81 THR A C 1
ATOM 590 O O . THR A 1 81 ? -6.174 3.809 0.985 1.00 95.19 81 THR A O 1
ATOM 593 N N . GLU A 1 82 ? -8.188 4.740 1.151 1.00 91.50 82 GLU A N 1
ATOM 594 C CA . GLU A 1 82 ? -8.708 3.670 2.011 1.00 91.50 82 GLU A CA 1
ATOM 595 C C . GLU A 1 82 ? -8.881 2.306 1.309 1.00 91.50 82 GLU A C 1
ATOM 597 O O . GLU A 1 82 ? -9.154 1.310 1.974 1.00 91.50 82 GLU A O 1
ATOM 602 N N . THR A 1 83 ? -8.737 2.224 -0.019 1.00 93.25 83 THR A N 1
ATOM 603 C CA . THR A 1 83 ? -8.946 0.972 -0.783 1.00 93.25 83 THR A CA 1
ATOM 604 C C . THR A 1 83 ? -7.705 0.466 -1.517 1.00 93.25 83 THR A C 1
ATOM 606 O O . THR A 1 83 ? -7.741 -0.604 -2.122 1.00 93.25 83 THR A O 1
ATOM 609 N N . GLY A 1 84 ? -6.601 1.209 -1.463 1.00 96.38 84 GLY A N 1
ATOM 610 C CA . GLY A 1 84 ? -5.388 0.927 -2.225 1.00 96.38 84 GLY A CA 1
ATOM 611 C C . GLY A 1 84 ? -4.619 2.204 -2.541 1.00 96.38 84 GLY A C 1
ATOM 612 O O . GLY A 1 84 ? -4.961 3.280 -2.054 1.00 96.38 84 GLY A O 1
ATOM 613 N N . PHE A 1 85 ? -3.582 2.101 -3.359 1.00 97.38 85 PHE A N 1
ATOM 614 C CA .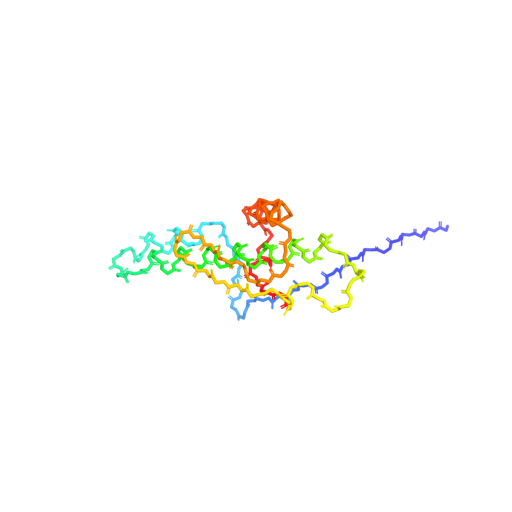 PHE A 1 85 ? -2.698 3.220 -3.670 1.00 97.38 85 PHE A CA 1
ATOM 615 C C . PHE A 1 85 ? -2.475 3.358 -5.175 1.00 97.38 85 PHE A C 1
ATOM 617 O O . PHE A 1 85 ? -2.668 2.417 -5.947 1.00 97.38 85 PHE A O 1
ATOM 624 N N . TYR A 1 86 ? -2.041 4.547 -5.572 1.00 96.31 86 TYR A N 1
ATOM 625 C CA . TYR A 1 86 ? -1.594 4.879 -6.915 1.00 96.31 86 TYR A CA 1
ATOM 626 C C . TYR A 1 86 ? -0.092 5.145 -6.903 1.00 96.31 86 TYR A C 1
ATOM 628 O O . TYR A 1 86 ? 0.429 5.718 -5.949 1.00 96.31 86 TYR A O 1
ATOM 636 N N . ILE A 1 87 ? 0.579 4.769 -7.991 1.00 94.94 87 ILE A N 1
ATOM 637 C CA . ILE A 1 87 ? 1.965 5.141 -8.278 1.00 94.94 87 ILE A CA 1
ATOM 638 C C . ILE A 1 87 ? 1.976 5.967 -9.562 1.00 94.94 87 ILE A C 1
ATOM 640 O O . ILE A 1 87 ? 1.376 5.581 -10.567 1.00 94.94 87 ILE A O 1
ATOM 644 N N . TYR A 1 88 ? 2.672 7.097 -9.528 1.00 93.25 88 TYR A N 1
ATOM 645 C CA . TYR A 1 88 ? 2.851 8.014 -10.643 1.00 93.25 88 TYR A CA 1
ATOM 646 C C . TYR A 1 88 ? 4.307 7.998 -11.088 1.00 93.25 88 TYR A C 1
ATOM 648 O O . TYR A 1 88 ? 5.204 8.275 -10.298 1.00 93.25 88 TYR A O 1
ATOM 656 N N . GLY A 1 89 ? 4.541 7.728 -12.368 1.00 90.81 89 GLY A N 1
ATOM 657 C CA . GLY A 1 89 ? 5.874 7.749 -12.959 1.00 90.81 89 GLY A CA 1
ATOM 658 C C . GLY A 1 89 ? 6.050 6.666 -14.013 1.00 90.81 89 GLY A C 1
ATOM 659 O O . GLY A 1 89 ? 5.111 5.951 -14.365 1.00 90.81 89 GLY A O 1
ATOM 660 N N . ALA A 1 90 ? 7.263 6.569 -14.549 1.00 89.06 90 ALA A N 1
ATOM 661 C CA . ALA A 1 90 ? 7.605 5.558 -15.539 1.00 89.06 90 ALA A CA 1
ATOM 662 C C . ALA A 1 90 ? 7.899 4.226 -14.838 1.00 89.06 90 ALA A C 1
ATOM 664 O O . ALA A 1 90 ? 8.999 4.016 -14.334 1.00 89.06 90 ALA A O 1
ATOM 665 N N . VAL A 1 91 ? 6.913 3.331 -14.809 1.00 89.88 91 VAL A N 1
ATOM 666 C CA . VAL A 1 91 ? 7.053 1.982 -14.253 1.00 89.88 91 VAL A CA 1
ATOM 667 C C . VAL A 1 91 ? 6.322 0.976 -15.134 1.00 89.88 91 VAL A C 1
ATOM 669 O O . VAL A 1 91 ? 5.216 1.232 -15.614 1.00 89.88 91 VAL A O 1
ATOM 672 N N . ASP A 1 92 ? 6.945 -0.177 -15.361 1.00 92.81 92 ASP A N 1
ATOM 673 C CA . ASP A 1 92 ? 6.282 -1.287 -16.034 1.00 92.81 92 ASP A CA 1
ATOM 674 C C . ASP A 1 92 ? 5.173 -1.861 -15.137 1.00 92.81 92 ASP A C 1
ATOM 676 O O . ASP A 1 92 ? 5.403 -2.200 -13.975 1.00 92.81 92 ASP A O 1
ATOM 680 N N . THR A 1 93 ? 3.957 -1.985 -15.670 1.00 93.94 93 THR A N 1
ATOM 681 C CA . THR A 1 93 ? 2.787 -2.410 -14.876 1.00 93.94 93 THR A CA 1
ATOM 682 C C . THR A 1 93 ? 2.902 -3.842 -14.352 1.00 93.94 93 THR A C 1
ATOM 684 O O . THR A 1 93 ? 2.412 -4.150 -13.263 1.00 93.94 93 THR A O 1
ATOM 687 N N . ASP A 1 94 ? 3.593 -4.719 -15.082 1.00 95.38 94 ASP A N 1
ATOM 688 C CA . ASP A 1 94 ? 3.827 -6.093 -14.658 1.00 95.38 94 ASP A CA 1
ATOM 689 C C . ASP A 1 94 ? 4.872 -6.169 -13.540 1.00 95.38 94 ASP A C 1
ATOM 691 O O . ASP A 1 94 ? 4.706 -6.945 -12.592 1.00 95.38 94 ASP A O 1
ATOM 695 N N . GLN A 1 95 ? 5.924 -5.349 -13.609 1.00 93.50 95 GLN A N 1
ATOM 696 C CA . GLN A 1 95 ? 6.868 -5.161 -12.506 1.00 93.50 95 GLN A CA 1
ATOM 697 C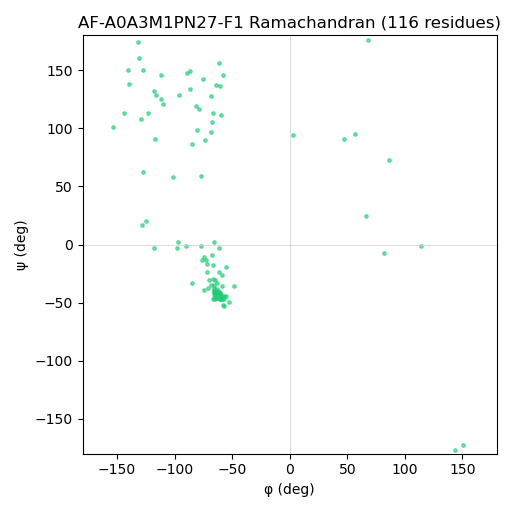 C . GLN A 1 95 ? 6.187 -4.560 -11.277 1.00 93.50 95 GLN A C 1
ATOM 699 O O . GLN A 1 95 ? 6.357 -5.107 -10.190 1.00 93.50 95 GLN A O 1
ATOM 704 N N . LEU A 1 96 ? 5.364 -3.519 -11.441 1.00 95.38 96 LEU A N 1
ATOM 705 C CA . LEU A 1 96 ? 4.609 -2.900 -10.348 1.00 95.38 96 LEU A CA 1
ATOM 706 C C . LEU A 1 96 ? 3.717 -3.919 -9.632 1.00 95.38 96 LEU A C 1
ATOM 708 O O . LEU A 1 96 ? 3.739 -4.016 -8.407 1.00 95.38 96 LEU A O 1
ATOM 712 N N . ARG A 1 97 ? 2.977 -4.734 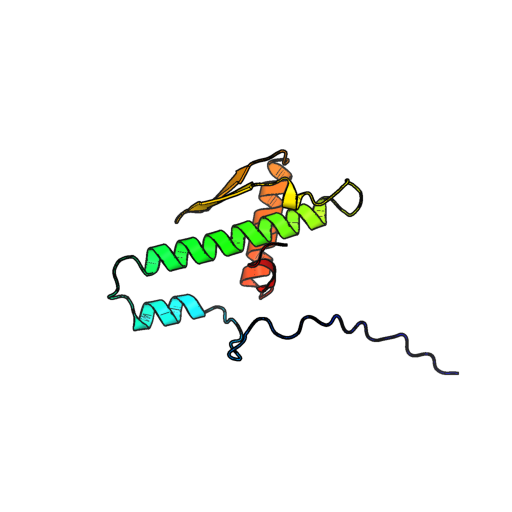-10.391 1.00 97.12 97 ARG A N 1
ATOM 713 C CA . ARG A 1 97 ? 2.122 -5.787 -9.829 1.00 97.12 97 ARG A CA 1
ATOM 714 C C . ARG A 1 97 ? 2.920 -6.809 -9.019 1.00 97.12 97 ARG A C 1
ATOM 716 O O . ARG A 1 97 ? 2.498 -7.171 -7.922 1.00 97.12 97 ARG A O 1
ATOM 723 N N . ARG A 1 98 ? 4.062 -7.275 -9.539 1.00 97.12 98 ARG A N 1
ATOM 724 C CA . ARG A 1 98 ? 4.943 -8.205 -8.810 1.00 97.12 98 ARG A CA 1
ATOM 725 C C . ARG A 1 98 ? 5.521 -7.558 -7.554 1.00 97.12 98 ARG A C 1
ATOM 727 O O . ARG A 1 98 ? 5.508 -8.184 -6.499 1.00 97.12 98 ARG A O 1
ATOM 734 N N . ALA A 1 99 ? 5.976 -6.312 -7.657 1.00 96.06 99 ALA A N 1
ATOM 735 C CA . ALA A 1 99 ? 6.533 -5.573 -6.535 1.00 96.06 99 ALA A CA 1
ATOM 736 C C . ALA A 1 99 ? 5.506 -5.395 -5.412 1.00 96.06 99 ALA A C 1
ATOM 738 O O . ALA A 1 99 ? 5.824 -5.693 -4.267 1.00 96.06 99 ALA A O 1
ATOM 739 N N . ALA A 1 100 ? 4.261 -5.031 -5.735 1.00 97.62 100 ALA A N 1
ATOM 740 C CA . ALA A 1 100 ? 3.191 -4.884 -4.750 1.00 97.62 100 ALA A CA 1
ATOM 741 C C . ALA A 1 100 ? 2.867 -6.203 -4.025 1.00 97.62 100 ALA A C 1
ATOM 743 O O . ALA A 1 100 ? 2.661 -6.221 -2.812 1.00 97.62 100 ALA A O 1
ATOM 744 N N . GLN A 1 101 ? 2.862 -7.330 -4.747 1.00 98.25 101 GLN A N 1
ATOM 745 C CA . GLN A 1 101 ? 2.651 -8.654 -4.149 1.00 98.25 101 GLN A CA 1
ATOM 746 C C . GLN A 1 101 ? 3.799 -9.051 -3.212 1.00 98.25 101 GLN A C 1
ATOM 748 O O . GLN A 1 101 ? 3.553 -9.511 -2.095 1.00 98.25 101 GLN A O 1
ATOM 753 N N . THR A 1 102 ? 5.046 -8.846 -3.641 1.00 98.19 102 THR A N 1
ATOM 754 C CA . THR A 1 102 ? 6.231 -9.111 -2.815 1.00 98.19 102 THR A CA 1
ATOM 755 C C . THR A 1 102 ? 6.268 -8.198 -1.588 1.00 98.19 102 THR A C 1
ATOM 757 O O . THR A 1 102 ? 6.513 -8.676 -0.483 1.00 98.19 102 THR A O 1
ATOM 760 N N . ALA A 1 103 ? 5.974 -6.910 -1.759 1.00 97.06 103 ALA A N 1
ATOM 761 C CA . ALA A 1 103 ? 5.904 -5.923 -0.688 1.00 97.06 103 ALA A CA 1
ATOM 762 C C . ALA A 1 103 ? 4.866 -6.304 0.372 1.00 97.06 103 ALA A C 1
ATOM 764 O O . ALA A 1 103 ? 5.180 -6.313 1.560 1.00 97.06 103 ALA A O 1
ATOM 765 N N . LEU A 1 104 ? 3.660 -6.702 -0.051 1.00 97.56 104 LEU A N 1
ATOM 766 C CA . LEU A 1 104 ? 2.620 -7.177 0.861 1.00 97.56 104 LEU A CA 1
ATOM 767 C C . LEU A 1 104 ? 3.086 -8.397 1.656 1.00 97.56 104 LEU A C 1
ATOM 769 O O . LEU A 1 104 ? 2.927 -8.436 2.875 1.00 97.56 104 LEU A O 1
ATOM 773 N N . HIS A 1 105 ? 3.680 -9.380 0.976 1.00 98.00 105 HIS A N 1
ATOM 774 C CA . HIS A 1 105 ? 4.192 -10.580 1.630 1.00 98.00 105 HIS A CA 1
ATOM 775 C C . HIS A 1 105 ? 5.270 -10.246 2.672 1.00 98.00 105 HIS A C 1
ATOM 777 O O . HIS A 1 105 ? 5.233 -10.774 3.781 1.00 98.00 105 HIS A O 1
ATOM 783 N N . ARG A 1 106 ? 6.206 -9.348 2.342 1.00 96.56 106 ARG A N 1
ATOM 784 C CA . ARG A 1 106 ? 7.285 -8.912 3.242 1.00 96.56 106 ARG A CA 1
ATOM 785 C C . ARG A 1 106 ? 6.758 -8.126 4.445 1.00 96.56 106 ARG A C 1
ATOM 787 O O . ARG A 1 106 ? 7.090 -8.465 5.577 1.00 96.56 106 ARG A O 1
ATOM 794 N N . LEU A 1 107 ? 5.867 -7.155 4.230 1.00 94.25 107 LEU A N 1
ATOM 795 C CA . LEU A 1 107 ? 5.258 -6.369 5.310 1.00 94.25 107 LEU A CA 1
ATOM 796 C C . LEU A 1 107 ? 4.470 -7.233 6.296 1.00 94.25 107 LEU A C 1
ATOM 798 O O . LEU A 1 107 ? 4.629 -7.098 7.509 1.00 94.25 107 LEU A O 1
ATOM 802 N N . VAL A 1 108 ? 3.634 -8.142 5.787 1.00 93.38 108 VAL A N 1
ATOM 803 C CA . VAL A 1 108 ? 2.882 -9.084 6.632 1.00 93.38 108 VAL A CA 1
ATOM 804 C C . VAL A 1 108 ? 3.829 -10.074 7.323 1.00 93.38 108 VAL A C 1
ATOM 806 O O . VAL A 1 108 ? 3.550 -10.511 8.438 1.00 93.38 108 VAL A O 1
ATOM 809 N N . GLY A 1 109 ? 4.963 -10.389 6.690 1.00 94.44 109 GLY A N 1
ATOM 810 C CA . GLY A 1 109 ? 6.021 -11.247 7.222 1.00 94.44 109 GLY A CA 1
ATOM 811 C C . GLY A 1 109 ? 6.897 -10.620 8.311 1.00 94.44 109 GLY A C 1
ATOM 812 O O . GLY A 1 109 ? 7.632 -11.358 8.963 1.00 94.44 109 GLY A O 1
ATOM 813 N N . GLY A 1 110 ? 6.800 -9.308 8.552 1.00 92.69 110 GLY A N 1
ATOM 814 C CA . GLY A 1 110 ? 7.551 -8.624 9.612 1.00 92.69 110 GLY A CA 1
ATOM 815 C C . GLY A 1 110 ? 8.599 -7.619 9.135 1.00 92.69 110 GLY A C 1
ATOM 816 O O . GLY A 1 110 ? 9.211 -6.966 9.978 1.00 92.69 110 GLY A O 1
ATOM 817 N N . ASP A 1 111 ? 8.783 -7.443 7.823 1.00 94.00 111 ASP A N 1
ATOM 818 C CA . ASP A 1 111 ? 9.720 -6.462 7.255 1.00 94.00 111 ASP A CA 1
ATOM 819 C C . ASP A 1 111 ? 9.132 -5.037 7.338 1.00 94.00 111 ASP A C 1
ATOM 821 O O . ASP A 1 111 ? 8.897 -4.370 6.330 1.00 94.00 111 ASP A O 1
ATOM 825 N N . TRP A 1 112 ? 8.815 -4.566 8.544 1.00 91.00 112 TRP A N 1
ATOM 826 C CA . TRP A 1 112 ? 8.077 -3.315 8.752 1.00 91.00 112 TRP A CA 1
ATOM 827 C C . TRP A 1 112 ? 8.880 -2.056 8.447 1.00 91.00 112 TRP A C 1
ATOM 829 O O . TRP A 1 112 ? 8.281 -1.007 8.231 1.00 91.00 112 TRP A O 1
ATOM 839 N N . ASP A 1 113 ? 10.206 -2.152 8.366 1.00 89.94 113 ASP A N 1
ATOM 840 C CA . ASP A 1 113 ? 11.057 -1.036 7.940 1.00 89.94 113 ASP A CA 1
ATOM 841 C C . ASP A 1 113 ? 10.732 -0.591 6.503 1.00 89.94 113 ASP A C 1
ATOM 843 O O . ASP A 1 113 ? 10.911 0.574 6.158 1.00 89.94 113 ASP A O 1
ATOM 847 N N . LEU A 1 114 ? 10.146 -1.479 5.687 1.00 91.88 114 LEU A N 1
ATOM 848 C CA . LEU A 1 114 ? 9.657 -1.153 4.344 1.00 91.88 114 LEU A CA 1
ATOM 849 C C . LEU A 1 114 ? 8.467 -0.182 4.352 1.00 91.88 114 LEU A C 1
ATOM 851 O O . LEU A 1 114 ? 8.144 0.403 3.321 1.00 91.88 114 LEU A O 1
ATOM 855 N N . ALA A 1 115 ? 7.789 -0.020 5.491 1.00 91.62 115 ALA A N 1
ATOM 856 C CA . ALA A 1 115 ? 6.661 0.893 5.644 1.00 91.62 115 ALA A CA 1
ATOM 857 C C . ALA A 1 115 ? 7.085 2.363 5.775 1.00 91.62 115 ALA A C 1
ATOM 859 O O . ALA A 1 115 ? 6.221 3.223 5.935 1.00 91.62 115 ALA A O 1
ATOM 860 N N . VAL A 1 116 ? 8.386 2.654 5.763 1.00 85.75 116 VAL A N 1
ATOM 861 C CA . VAL A 1 116 ? 8.947 4.006 5.817 1.00 85.75 116 VAL A CA 1
ATOM 862 C C . VAL A 1 116 ? 9.692 4.246 4.508 1.00 85.75 116 VAL A C 1
ATOM 864 O O . VAL A 1 116 ? 10.485 3.404 4.094 1.00 85.75 116 VAL A O 1
ATOM 867 N N . HIS A 1 117 ? 9.394 5.355 3.828 1.00 68.31 117 HIS A N 1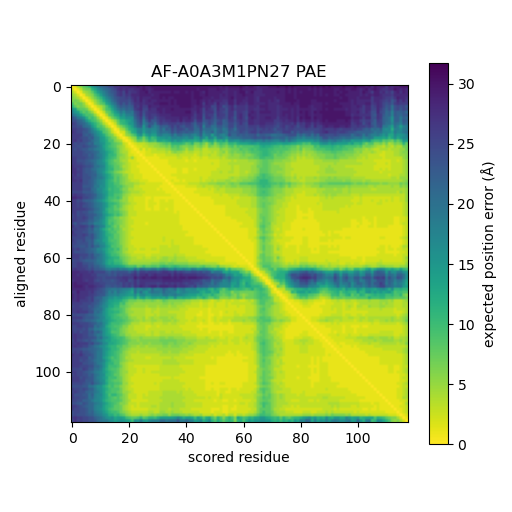
ATOM 868 C CA . HIS A 1 117 ? 9.981 5.677 2.522 1.00 68.31 117 HIS A CA 1
ATOM 869 C C . HIS A 1 117 ? 11.528 5.734 2.581 1.00 68.31 117 HIS A C 1
ATOM 871 O O . HIS A 1 117 ? 12.054 6.167 3.613 1.00 68.31 117 HIS A O 1
ATOM 877 N N . PRO A 1 118 ? 12.240 5.324 1.506 1.00 59.53 118 PRO A N 1
ATOM 878 C CA . PRO A 1 118 ? 13.665 5.616 1.328 1.00 59.53 118 PRO A CA 1
ATOM 879 C C . PRO A 1 118 ? 14.001 7.111 1.338 1.00 59.53 118 PRO A C 1
ATOM 881 O O . PRO A 1 118 ? 13.131 7.921 0.938 1.00 59.53 118 PRO A O 1
#

Solvent-accessible surface area (backbone atoms only — not comparable to full-atom values): 7238 Å² total; per-residue (Å²): 140,85,82,84,80,79,84,83,78,80,86,82,83,79,94,38,103,78,77,63,74,89,57,99,55,50,68,60,56,50,41,73,77,46,66,86,47,85,64,50,68,54,51,53,39,27,53,54,28,38,24,42,47,29,16,19,41,52,43,46,34,63,74,64,46,97,80,53,87,78,51,65,45,82,60,44,46,76,49,60,35,76,88,43,65,48,78,46,64,95,68,58,67,71,59,50,54,51,20,41,55,52,20,48,54,38,43,77,71,63,49,55,72,37,45,50,72,134

Foldseek 3Di:
DDDDDDDPPPDPDDPPPPPDDDDLCVLVVVCVVPVVDPCSLQVVLQLVQLLLQLQLLVLLQVVVPPPDDDGPSVQWDKDTGSVHIDIDHDDDPVSSVVSSVVSVVCCSVRVSVSSDHD

Nearest PDB structures (foldseek):
  8jzr-assembly1_B  TM=2.992E-01  e=9.246E+00  Homo sapiens
  8jzs-assembly1_A  TM=2.992E-01  e=9.246E+00  Homo sapiens